Protein AF-A0A411LK93-F1 (afdb_monomer_lite)

Sequence (166 aa):
MKRAHAIAAALGFLAAACGSPTHGDAEAVKSGRPSSPCRAQVPANLSLAPAQWLGDCSNGVADGLGVMRAGKAEPYEFFAGRMAGGKLVDGVLLRRDGLMMVAIRFDKNRRVVVSDGLKASEDEDVFRTATASALATSRRFAAQNNLGSAAYYSRLADRIRTAPPE

Organism: Sphingomonas paucimobilis (NCBI:txid13689)

Secondary structure (DSSP, 8-state):
-------------------------------PPPPPPPB-PPPTT---S-EEEEEEEETTEEEEEEEEEESSSSSPEEEEEEEETTEEEEEEEE-TTS-EEEESEE-TT--EE---SS-THHHHHHHHHHHHHHHHHHHHHHHTT-HHHHHHHHHHHHHHHTSPP-

Foldseek 3Di:
DDDDDDDDDDDDDDDDDDDDDDDDPPPPPPPPDPDDFAAADDAPPADADDWGWLADGDPSHAAAWAKIWGYPDPPIKIWGAGDHRRYGQFAWTAYNVRDIDGALGADPNNYGDHDPCPDVCSSVVRLVRSLVRLQRSLVVCVVVVNNVSSVVSNVVSVVSNPDDDD

Structure (mmCIF, N/CA/C/O backbone):
data_AF-A0A411LK93-F1
#
_entry.id   AF-A0A411LK93-F1
#
loop_
_atom_site.group_PDB
_atom_site.id
_atom_site.type_symbol
_atom_site.label_atom_id
_atom_site.label_alt_id
_atom_site.label_comp_id
_atom_site.label_asym_id
_atom_site.label_entity_id
_atom_site.label_seq_id
_atom_site.pdbx_PDB_ins_code
_atom_site.Cartn_x
_atom_site.Cartn_y
_atom_site.Cartn_z
_atom_site.occupancy
_atom_site.B_iso_or_equiv
_atom_site.auth_seq_id
_atom_site.auth_comp_id
_atom_site.auth_asym_id
_atom_site.auth_atom_id
_atom_site.pdbx_PDB_model_num
ATOM 1 N N . MET A 1 1 ? -76.203 40.860 34.173 1.00 38.66 1 MET A N 1
ATOM 2 C CA . MET A 1 1 ? -77.503 40.518 34.796 1.00 38.66 1 MET A CA 1
ATOM 3 C C . MET A 1 1 ? -77.750 39.017 34.624 1.00 38.66 1 MET A C 1
ATOM 5 O O . MET A 1 1 ? -77.549 38.560 33.514 1.00 38.66 1 MET A O 1
ATOM 9 N N . LYS A 1 2 ? -78.146 38.323 35.714 1.00 39.78 2 LYS A N 1
ATOM 10 C CA . LYS A 1 2 ? -78.902 37.038 35.842 1.00 39.78 2 LYS A CA 1
ATOM 11 C C . LYS A 1 2 ? -78.364 35.797 35.070 1.00 39.78 2 LYS A C 1
ATOM 13 O O . LYS A 1 2 ? -78.350 35.813 33.853 1.00 39.78 2 LYS A O 1
ATOM 18 N N . ARG A 1 3 ? -77.769 34.762 35.705 1.00 42.38 3 ARG A N 1
ATOM 19 C CA . ARG A 1 3 ? -78.350 33.622 36.494 1.00 42.38 3 ARG A CA 1
ATOM 20 C C . ARG A 1 3 ? -79.436 32.841 35.706 1.00 42.38 3 ARG A C 1
ATOM 22 O O . ARG A 1 3 ? -80.326 33.503 35.201 1.00 42.38 3 ARG A O 1
ATOM 29 N N . ALA A 1 4 ? -79.516 31.502 35.631 1.00 45.41 4 ALA A N 1
ATOM 30 C CA . ALA A 1 4 ? -78.814 30.392 36.297 1.00 45.41 4 ALA A CA 1
ATOM 31 C C . ALA A 1 4 ? -79.331 28.996 35.804 1.00 45.41 4 ALA A C 1
ATOM 33 O O . ALA A 1 4 ? -80.309 28.951 35.066 1.00 45.41 4 ALA A O 1
ATOM 34 N N . HIS A 1 5 ? -78.723 27.918 36.353 1.00 39.09 5 HIS A N 1
ATOM 35 C CA . HIS A 1 5 ? -79.237 26.536 36.601 1.00 39.09 5 HIS A CA 1
ATOM 36 C C . HIS A 1 5 ? -79.162 25.484 35.461 1.00 39.09 5 HIS A C 1
ATOM 38 O O . HIS A 1 5 ? -79.419 25.818 34.318 1.00 39.09 5 HIS A O 1
ATOM 44 N N . ALA A 1 6 ? -78.854 24.187 35.664 1.00 42.16 6 ALA A N 1
ATOM 45 C CA . ALA A 1 6 ? -78.526 23.342 36.830 1.00 42.16 6 ALA A CA 1
ATOM 46 C C . ALA A 1 6 ? -77.882 21.997 36.362 1.00 42.16 6 ALA A C 1
ATOM 48 O O . ALA A 1 6 ? -78.232 21.494 35.303 1.00 42.16 6 ALA A O 1
ATOM 49 N N . ILE A 1 7 ? -76.859 21.494 37.072 1.00 46.66 7 ILE A N 1
ATOM 50 C CA . ILE A 1 7 ? -76.755 20.229 37.854 1.00 46.66 7 ILE A CA 1
ATOM 51 C C . ILE A 1 7 ? -77.163 18.917 37.146 1.00 46.66 7 ILE A C 1
ATOM 53 O O . ILE A 1 7 ? -78.346 18.687 36.937 1.00 46.66 7 ILE A O 1
ATOM 57 N N . ALA A 1 8 ? -76.209 17.984 36.994 1.00 42.72 8 ALA A N 1
ATOM 58 C CA . ALA A 1 8 ? -76.368 16.571 37.384 1.00 42.72 8 ALA A CA 1
ATOM 59 C C . ALA A 1 8 ? -75.008 15.846 37.414 1.00 42.72 8 ALA A C 1
ATOM 61 O O . ALA A 1 8 ? -74.174 16.008 36.530 1.00 42.72 8 ALA A O 1
ATOM 62 N N . ALA A 1 9 ? -74.803 15.081 38.483 1.00 45.56 9 ALA A N 1
ATOM 63 C CA . ALA A 1 9 ? -73.586 14.376 38.855 1.00 45.56 9 ALA A CA 1
ATOM 64 C C . ALA A 1 9 ? -73.469 12.990 38.199 1.00 45.56 9 ALA A C 1
ATOM 66 O O . ALA A 1 9 ? -74.482 12.346 37.940 1.00 45.56 9 ALA A O 1
ATOM 67 N N . ALA A 1 10 ? -72.243 12.476 38.076 1.00 49.72 10 ALA A N 1
ATOM 68 C CA . ALA A 1 10 ? -71.980 11.041 38.154 1.00 49.72 10 ALA A CA 1
ATOM 69 C C . ALA A 1 10 ? -70.559 10.791 38.680 1.00 49.72 10 ALA A C 1
ATOM 71 O O . ALA A 1 10 ? -69.578 11.322 38.165 1.00 49.72 10 ALA A O 1
ATOM 72 N N . LEU A 1 11 ? -70.502 10.010 39.757 1.00 49.12 11 LEU A N 1
ATOM 73 C CA . LEU A 1 11 ? -69.314 9.526 40.449 1.00 49.12 11 LEU A CA 1
ATOM 74 C C . LEU A 1 11 ? -68.557 8.481 39.619 1.00 49.12 11 LEU A C 1
ATOM 76 O O . LEU A 1 11 ? -69.170 7.678 38.920 1.00 49.12 11 LEU A O 1
ATOM 80 N N . GLY A 1 12 ? -67.239 8.416 39.811 1.00 41.34 12 GLY A N 1
ATOM 81 C CA . GLY A 1 12 ? -66.405 7.309 39.345 1.00 41.34 12 GLY A CA 1
ATOM 82 C C . GLY A 1 12 ? -64.990 7.382 39.915 1.00 41.34 12 GLY A C 1
ATOM 83 O O . GLY A 1 12 ? -64.094 7.933 39.291 1.00 41.34 12 GLY A O 1
ATOM 84 N N . PHE A 1 13 ? -64.813 6.856 41.127 1.00 43.22 13 PHE A N 1
ATOM 85 C CA . PHE A 1 13 ? -63.520 6.542 41.747 1.00 43.22 13 PHE A CA 1
ATOM 86 C C . PHE A 1 13 ? -62.755 5.507 40.902 1.00 43.22 13 PHE A C 1
ATOM 88 O O . PHE A 1 13 ? -63.390 4.545 40.482 1.00 43.22 13 PHE A O 1
ATOM 95 N N . LEU A 1 14 ? -61.422 5.626 40.767 1.00 46.94 14 LEU A N 1
ATOM 96 C CA . LEU A 1 14 ? -60.468 4.524 41.020 1.00 46.94 14 LEU A CA 1
ATOM 97 C C . LEU A 1 14 ? -58.983 4.904 40.815 1.00 46.94 14 LEU A C 1
ATOM 99 O O . LEU A 1 14 ? -58.587 5.424 39.780 1.00 46.94 14 LEU A O 1
ATOM 103 N N . ALA A 1 15 ? -58.201 4.491 41.818 1.00 47.03 15 ALA A N 1
ATOM 104 C CA . ALA A 1 15 ? -56.817 4.006 41.791 1.00 47.03 15 ALA A CA 1
ATOM 105 C C . ALA A 1 15 ? -55.641 4.981 41.564 1.00 47.03 15 ALA A C 1
ATOM 107 O O . ALA A 1 15 ? -55.291 5.372 40.456 1.00 47.03 15 ALA A O 1
ATOM 108 N N . ALA A 1 16 ? -54.929 5.221 42.668 1.00 52.03 16 ALA A N 1
ATOM 109 C CA . ALA A 1 16 ? -53.521 5.585 42.693 1.00 52.03 16 ALA A CA 1
ATOM 110 C C . ALA A 1 16 ? -52.630 4.415 42.229 1.00 52.03 16 ALA A C 1
ATOM 112 O O . ALA A 1 16 ? -52.828 3.283 42.667 1.00 52.03 16 ALA A O 1
ATOM 113 N N . ALA A 1 17 ? -51.595 4.717 41.442 1.00 48.69 17 ALA A N 1
ATOM 114 C CA . ALA A 1 17 ? -50.367 3.928 41.375 1.00 48.69 17 ALA A CA 1
ATOM 115 C C . ALA A 1 17 ? -49.192 4.824 40.944 1.00 48.69 17 ALA A C 1
ATOM 117 O O . ALA A 1 17 ? -49.115 5.271 39.802 1.00 48.69 17 ALA A O 1
ATOM 118 N N . CYS A 1 18 ? -48.271 5.080 41.876 1.00 47.75 18 CYS A N 1
ATOM 119 C CA . CYS A 1 18 ? -46.906 5.489 41.560 1.00 47.75 18 CYS A CA 1
ATOM 120 C C . CYS A 1 18 ? -46.228 4.352 40.783 1.00 47.75 18 CYS A C 1
ATOM 122 O O . CYS A 1 18 ? -46.149 3.233 41.285 1.00 47.75 18 CYS A O 1
ATOM 124 N N . GLY A 1 19 ? -45.719 4.642 39.588 1.00 44.66 19 GLY A N 1
ATOM 125 C CA . GLY A 1 19 ? -44.897 3.728 38.798 1.00 44.66 19 GLY A CA 1
ATOM 126 C C . GLY A 1 19 ? -43.705 4.484 38.226 1.00 44.66 19 GLY A C 1
ATOM 127 O O . GLY A 1 19 ? -43.876 5.397 37.426 1.00 44.66 19 GLY A O 1
ATOM 128 N N . SER A 1 20 ? -42.517 4.140 38.713 1.00 56.56 20 SER A N 1
ATOM 129 C CA . SER A 1 20 ? -41.214 4.741 38.421 1.00 56.56 20 SER A CA 1
ATOM 130 C C . SER A 1 20 ? -40.841 4.750 36.928 1.00 56.56 20 SER A C 1
ATOM 132 O O . SER A 1 20 ? -41.305 3.888 36.181 1.00 56.56 20 SER A O 1
ATOM 134 N N . PRO A 1 21 ? -39.939 5.656 36.494 1.00 46.88 21 PRO A N 1
ATOM 135 C CA . PRO A 1 21 ? -39.389 5.635 35.142 1.00 46.88 21 PRO A CA 1
ATOM 136 C C . PRO A 1 21 ? -38.625 4.326 34.916 1.00 46.88 21 PRO A C 1
ATOM 138 O O . PRO A 1 21 ? -37.663 4.016 35.623 1.00 46.88 21 PRO A O 1
ATOM 141 N N . THR A 1 22 ? -39.059 3.535 33.937 1.00 49.75 22 THR A N 1
ATOM 142 C CA . THR A 1 22 ? -38.295 2.379 33.475 1.00 49.75 22 THR A CA 1
ATOM 143 C C . THR A 1 22 ? -37.083 2.876 32.706 1.00 49.75 22 THR A C 1
ATOM 145 O O . THR A 1 22 ? -37.188 3.502 31.653 1.00 49.75 22 THR A O 1
ATOM 148 N N . HIS A 1 23 ? -35.943 2.625 33.339 1.00 49.25 23 HIS A N 1
ATOM 149 C CA . HIS A 1 23 ? -34.583 2.739 32.857 1.00 49.25 23 HIS A CA 1
ATOM 150 C C . HIS A 1 23 ? -34.444 2.314 31.398 1.00 49.25 23 HIS A C 1
ATOM 152 O O . HIS A 1 23 ? -35.007 1.305 30.982 1.00 49.25 23 HIS A O 1
ATOM 158 N N . GLY A 1 24 ? -33.663 3.102 30.659 1.00 42.22 24 GLY A N 1
ATOM 159 C CA . GLY A 1 24 ? -33.322 2.824 29.278 1.00 42.22 24 GLY A CA 1
ATOM 160 C C . GLY A 1 24 ? -32.725 1.434 29.111 1.00 42.22 24 GLY A C 1
ATOM 161 O O . GLY A 1 24 ? -31.870 1.005 29.890 1.00 42.22 24 GLY A O 1
ATOM 162 N N . ASP A 1 25 ? -33.157 0.774 28.045 1.00 40.84 25 ASP A N 1
ATOM 163 C CA . ASP A 1 25 ? -32.463 -0.352 27.451 1.00 40.84 25 ASP A CA 1
ATOM 164 C C . ASP A 1 25 ? -31.096 0.136 26.959 1.00 40.84 25 ASP A C 1
ATOM 166 O O . ASP A 1 25 ? -30.902 0.550 25.816 1.00 40.84 25 ASP A O 1
ATOM 170 N N . ALA A 1 26 ? -30.119 0.119 27.862 1.00 51.75 26 ALA A N 1
ATOM 171 C CA . ALA A 1 26 ? -28.730 0.003 27.476 1.00 51.75 26 ALA A CA 1
ATOM 172 C C . ALA A 1 26 ? -28.575 -1.390 26.856 1.00 51.75 26 ALA A C 1
ATOM 174 O O . ALA A 1 26 ? -28.250 -2.359 27.544 1.00 51.75 26 ALA A O 1
ATOM 175 N N . GLU A 1 27 ? -28.859 -1.496 25.555 1.00 46.59 27 GLU A N 1
ATOM 176 C CA . GLU A 1 27 ? -28.438 -2.632 24.748 1.00 46.59 27 GLU A CA 1
ATOM 177 C C . GLU A 1 27 ? -26.939 -2.807 24.970 1.00 46.59 27 GLU A C 1
ATOM 179 O O . GLU A 1 27 ? -26.108 -1.993 24.559 1.00 46.59 27 GLU A O 1
ATOM 184 N N . ALA A 1 28 ? -26.604 -3.865 25.706 1.00 52.84 28 ALA A N 1
ATOM 185 C CA . ALA A 1 28 ? -25.244 -4.282 25.940 1.00 52.84 28 ALA A CA 1
ATOM 186 C C . ALA A 1 28 ? -24.597 -4.539 24.577 1.00 52.84 28 ALA A C 1
ATOM 188 O O . ALA A 1 28 ? -24.801 -5.588 23.960 1.00 52.84 28 ALA A O 1
ATOM 189 N N . VAL A 1 29 ? -23.819 -3.563 24.104 1.00 54.75 29 VAL A N 1
ATOM 190 C CA . VAL A 1 29 ? -22.911 -3.721 22.973 1.00 54.75 29 VAL A CA 1
ATOM 191 C C . VAL A 1 29 ? -22.020 -4.903 23.328 1.00 54.75 29 VAL A C 1
ATOM 193 O O . VAL A 1 29 ? -21.138 -4.797 24.179 1.00 54.75 29 VAL A O 1
ATOM 196 N N . LYS A 1 30 ? -22.305 -6.068 22.736 1.00 50.03 30 LYS A N 1
ATOM 197 C CA . LYS A 1 30 ? -21.481 -7.264 22.888 1.00 50.03 30 LYS A CA 1
ATOM 198 C C . LYS A 1 30 ? -20.062 -6.871 22.506 1.00 50.03 30 LYS A C 1
ATOM 200 O O . LYS A 1 30 ? -19.780 -6.647 21.331 1.00 50.03 30 LYS A O 1
ATOM 205 N N . SER A 1 31 ? -19.183 -6.808 23.501 1.00 53.50 31 SER A N 1
ATOM 206 C CA . SER A 1 31 ? -17.741 -6.692 23.327 1.00 53.50 31 SER A CA 1
ATOM 207 C C . SER A 1 31 ? -17.251 -7.940 22.593 1.00 53.50 31 SER A C 1
ATOM 209 O O . SER A 1 31 ? -16.846 -8.932 23.200 1.00 53.50 31 SER A O 1
ATOM 211 N N . GLY A 1 32 ? -17.382 -7.934 21.266 1.00 46.12 32 GLY A N 1
ATOM 212 C CA . GLY A 1 32 ? -16.835 -8.961 20.398 1.00 46.12 32 GLY A CA 1
ATOM 213 C C . GLY A 1 32 ? -15.332 -9.020 20.624 1.00 46.12 32 GLY A C 1
ATOM 214 O O . GLY A 1 32 ? -14.670 -7.982 20.671 1.00 46.12 32 GLY A O 1
ATOM 215 N N . ARG A 1 33 ? -14.789 -10.231 20.800 1.00 46.16 33 ARG A N 1
ATOM 216 C CA . ARG A 1 33 ? -13.334 -10.416 20.846 1.00 46.16 33 ARG A CA 1
ATOM 217 C C . ARG A 1 33 ? -12.725 -9.706 19.634 1.00 46.16 33 ARG A C 1
ATOM 219 O O . ARG A 1 33 ? -13.292 -9.842 18.545 1.00 46.16 33 ARG A O 1
ATOM 226 N N . PRO A 1 34 ? -11.597 -8.993 19.794 1.00 53.81 34 PRO A N 1
ATOM 227 C CA . PRO A 1 34 ? -10.902 -8.428 18.651 1.00 53.81 34 PRO A CA 1
ATOM 228 C C . PRO A 1 34 ? -10.659 -9.559 17.652 1.00 53.81 34 PRO A C 1
ATOM 230 O O . PRO A 1 34 ? -10.109 -10.606 18.007 1.00 53.81 34 PRO A O 1
ATOM 233 N N . SER A 1 35 ? -11.162 -9.387 16.430 1.00 60.72 35 SER A N 1
ATOM 234 C CA . SER A 1 35 ? -10.930 -10.342 15.356 1.00 60.72 35 SER A CA 1
ATOM 235 C C . SER A 1 35 ? -9.422 -10.522 15.199 1.00 60.72 35 SER A C 1
ATOM 237 O O . SER A 1 35 ? -8.653 -9.559 15.263 1.00 60.72 35 SER A O 1
ATOM 239 N N . SER A 1 36 ? -8.975 -11.771 15.056 1.00 67.00 36 SER A N 1
ATOM 240 C CA . SER A 1 36 ? -7.560 -12.054 14.823 1.00 67.00 36 SER A CA 1
ATOM 241 C C . SER A 1 36 ? -7.070 -11.236 13.622 1.00 67.00 36 SER A C 1
ATOM 243 O O . SER A 1 36 ? -7.785 -11.196 12.614 1.00 67.00 36 SER A O 1
ATOM 245 N N . PRO A 1 37 ? -5.880 -10.612 13.689 1.00 80.38 37 PRO A N 1
ATOM 246 C CA . PRO A 1 37 ? -5.370 -9.809 12.588 1.00 80.38 37 PRO A CA 1
ATOM 247 C C . PRO A 1 37 ? -5.275 -10.650 11.313 1.00 80.38 37 PRO A C 1
ATOM 249 O O . PRO A 1 37 ? -4.915 -11.829 11.350 1.00 80.38 37 PRO A O 1
ATOM 252 N N . CYS A 1 38 ? -5.620 -10.033 10.184 1.00 92.19 38 CYS A N 1
ATOM 253 C CA . CYS A 1 38 ? -5.618 -10.699 8.890 1.00 92.19 38 CYS A CA 1
ATOM 254 C C . CYS A 1 38 ? -4.216 -11.222 8.550 1.00 92.19 38 CYS A C 1
ATOM 256 O O . CYS A 1 38 ? -3.245 -10.462 8.596 1.00 92.19 38 CYS A O 1
ATOM 258 N N . ARG A 1 39 ? -4.094 -12.509 8.201 1.00 95.75 39 ARG A N 1
ATOM 259 C CA . ARG A 1 39 ? -2.803 -13.105 7.834 1.00 95.75 39 ARG A CA 1
ATOM 260 C C . ARG A 1 39 ? -2.402 -12.668 6.428 1.00 95.75 39 ARG A C 1
ATOM 262 O O . ARG A 1 39 ? -3.129 -12.925 5.471 1.00 95.75 39 ARG A O 1
ATOM 269 N N . ALA A 1 40 ? -1.227 -12.057 6.314 1.00 97.06 40 ALA A N 1
ATOM 270 C CA . ALA A 1 40 ? -0.673 -11.545 5.067 1.00 97.06 40 ALA A CA 1
ATOM 271 C C . ALA A 1 40 ? 0.856 -11.668 5.059 1.00 97.06 40 ALA A C 1
ATOM 273 O O . ALA A 1 40 ? 1.506 -11.455 6.084 1.00 97.06 40 ALA A O 1
ATOM 274 N N . GLN A 1 41 ? 1.440 -11.974 3.901 1.00 97.56 41 GLN A N 1
ATOM 275 C CA . GLN A 1 41 ? 2.879 -11.846 3.689 1.00 97.56 41 GLN A CA 1
ATOM 276 C C . GLN A 1 41 ? 3.280 -10.373 3.663 1.00 97.56 41 GLN A C 1
ATOM 278 O O . GLN A 1 41 ? 2.677 -9.570 2.957 1.00 97.56 41 GLN A O 1
ATOM 283 N N . VAL A 1 42 ? 4.337 -10.040 4.400 1.00 97.56 42 VAL A N 1
ATOM 284 C CA . VAL A 1 42 ? 4.928 -8.699 4.405 1.00 97.56 42 VAL A CA 1
ATOM 285 C C . VAL A 1 42 ? 6.038 -8.647 3.349 1.00 97.56 42 VAL A C 1
ATOM 287 O O . VAL A 1 42 ? 6.911 -9.529 3.368 1.00 97.56 42 VAL A O 1
ATOM 290 N N . PRO A 1 43 ? 6.038 -7.658 2.433 1.00 97.56 43 PRO A N 1
ATOM 291 C CA . PRO A 1 43 ? 7.143 -7.466 1.502 1.00 97.56 43 PRO A CA 1
ATOM 292 C C . PRO A 1 43 ? 8.463 -7.285 2.250 1.00 97.56 43 PRO A C 1
ATOM 294 O O . PRO A 1 43 ? 8.524 -6.555 3.237 1.00 97.56 43 PRO A O 1
ATOM 297 N N . ALA A 1 44 ? 9.540 -7.903 1.765 1.00 96.75 44 ALA A N 1
ATOM 298 C CA . ALA A 1 44 ? 10.855 -7.820 2.409 1.00 96.75 44 ALA A CA 1
ATOM 299 C C . ALA A 1 44 ? 11.450 -6.399 2.396 1.00 96.75 44 ALA A C 1
ATOM 301 O O . ALA A 1 44 ? 12.374 -6.104 3.147 1.00 96.75 44 ALA A O 1
ATOM 302 N N . ASN A 1 45 ? 10.929 -5.535 1.524 1.00 94.88 45 ASN A N 1
ATOM 303 C CA . ASN A 1 45 ? 11.336 -4.144 1.370 1.00 94.88 45 ASN A CA 1
ATOM 304 C C . ASN A 1 45 ? 10.657 -3.196 2.381 1.00 94.88 45 ASN A C 1
ATOM 306 O O . ASN A 1 45 ? 11.060 -2.036 2.462 1.00 94.88 45 ASN A O 1
ATOM 310 N N . LEU A 1 46 ? 9.661 -3.670 3.145 1.00 95.50 46 LEU A N 1
ATOM 311 C CA . LEU A 1 46 ? 9.110 -2.927 4.281 1.00 95.50 46 LEU A CA 1
ATOM 312 C C . LEU A 1 46 ? 9.952 -3.198 5.532 1.00 95.50 46 LEU A C 1
ATOM 314 O O . LEU A 1 46 ? 10.217 -4.346 5.887 1.00 95.50 46 LEU A O 1
ATOM 318 N N . SER A 1 47 ? 10.369 -2.127 6.196 1.00 94.69 47 SER A N 1
ATOM 319 C CA . SER A 1 47 ? 11.269 -2.124 7.348 1.00 94.69 47 SER A CA 1
ATOM 320 C C . SER A 1 47 ? 10.561 -1.836 8.673 1.00 94.69 47 SER A C 1
ATOM 322 O O . SER A 1 47 ? 11.104 -2.138 9.738 1.00 94.69 47 SER A O 1
ATOM 324 N N . LEU A 1 48 ? 9.354 -1.263 8.633 1.00 96.31 48 LEU A N 1
ATOM 325 C CA . LEU A 1 48 ? 8.597 -0.921 9.836 1.00 96.31 48 LEU A CA 1
ATOM 326 C C . LEU A 1 48 ? 7.709 -2.072 10.332 1.00 96.31 48 LEU A C 1
ATOM 328 O O . LEU A 1 48 ? 7.185 -2.879 9.567 1.00 96.31 48 LEU A O 1
ATOM 332 N N . ALA A 1 49 ? 7.487 -2.098 11.647 1.00 94.12 49 ALA A N 1
ATOM 333 C CA . ALA A 1 49 ? 6.564 -3.009 12.311 1.00 94.12 49 ALA A CA 1
ATOM 334 C C . ALA A 1 49 ? 5.658 -2.250 13.306 1.00 94.12 49 ALA A C 1
ATOM 336 O O . ALA A 1 49 ? 6.077 -1.230 13.865 1.00 94.12 49 ALA A O 1
ATOM 337 N N . PRO A 1 50 ? 4.435 -2.741 13.581 1.00 95.62 50 PRO A N 1
ATOM 338 C CA . PRO A 1 50 ? 3.785 -3.888 12.941 1.00 95.62 50 PRO A CA 1
ATOM 339 C C . PRO A 1 50 ? 3.324 -3.560 11.513 1.00 95.62 50 PRO A C 1
ATOM 341 O O . PRO A 1 50 ? 3.098 -2.394 11.195 1.00 95.62 50 PRO A O 1
ATOM 344 N N . ALA A 1 51 ? 3.163 -4.590 10.680 1.00 96.31 51 ALA A N 1
ATOM 345 C CA . ALA A 1 51 ? 2.548 -4.485 9.361 1.00 96.31 51 ALA A CA 1
ATOM 346 C C . ALA A 1 51 ? 1.132 -5.071 9.402 1.00 96.31 51 ALA A C 1
ATOM 348 O O . ALA A 1 51 ? 0.934 -6.202 9.848 1.00 96.31 51 ALA A O 1
ATOM 349 N N . GLN A 1 52 ? 0.147 -4.297 8.955 1.00 96.38 52 GLN A N 1
ATOM 350 C CA . GLN A 1 52 ? -1.265 -4.665 9.000 1.00 96.38 52 GLN A CA 1
ATOM 351 C C . GLN A 1 52 ? -1.891 -4.540 7.616 1.00 96.38 52 GLN A C 1
ATOM 353 O O . GLN A 1 52 ? -1.817 -3.481 6.995 1.00 96.38 52 GLN A O 1
ATOM 358 N N . TRP A 1 53 ? -2.552 -5.604 7.162 1.00 97.88 53 TRP A N 1
ATOM 359 C CA . TRP A 1 53 ? -3.377 -5.575 5.959 1.00 97.88 53 TRP A CA 1
ATOM 360 C C . TRP A 1 53 ? -4.722 -4.884 6.220 1.00 97.88 53 TRP A C 1
ATOM 362 O O . TRP A 1 53 ? -5.431 -5.229 7.166 1.00 97.88 53 TRP A O 1
ATOM 372 N N . LEU A 1 54 ? -5.063 -3.922 5.365 1.00 97.06 54 LEU A N 1
ATOM 373 C CA . LEU A 1 54 ? -6.265 -3.085 5.408 1.00 97.06 54 LEU A CA 1
ATOM 374 C C . LEU A 1 54 ? -7.069 -3.237 4.106 1.00 97.06 54 LEU A C 1
ATOM 376 O O . LEU A 1 54 ? -7.468 -2.255 3.478 1.00 97.06 54 LEU A O 1
ATOM 380 N N . GLY A 1 55 ? -7.255 -4.476 3.664 1.00 95.88 55 GLY A N 1
ATOM 381 C CA . GLY A 1 55 ? -8.012 -4.824 2.463 1.00 95.88 55 GLY A CA 1
ATOM 382 C C . GLY A 1 55 ? -9.072 -5.881 2.728 1.00 95.88 55 GLY A C 1
ATOM 383 O O . GLY A 1 55 ? -9.558 -6.037 3.851 1.00 95.88 55 GLY A O 1
ATOM 384 N N . ASP A 1 56 ? -9.425 -6.613 1.677 1.00 92.12 56 ASP A N 1
ATOM 385 C CA . ASP A 1 56 ? -10.252 -7.810 1.791 1.00 92.12 56 ASP A CA 1
ATOM 386 C C . ASP A 1 56 ? -9.561 -8.872 2.655 1.00 92.12 56 ASP A C 1
ATOM 388 O O . ASP A 1 56 ? -8.358 -9.124 2.555 1.00 92.12 56 ASP A O 1
ATOM 392 N N . CYS A 1 57 ? -10.332 -9.462 3.565 1.00 93.31 57 CYS A N 1
ATOM 393 C CA . CYS A 1 57 ? -9.855 -10.499 4.464 1.00 93.31 57 CYS A CA 1
ATOM 394 C C . CYS A 1 57 ? -10.916 -11.587 4.590 1.00 93.31 57 CYS A C 1
ATOM 396 O O . CYS A 1 57 ? -11.919 -11.413 5.284 1.00 93.31 57 CYS A O 1
ATOM 398 N N . SER A 1 58 ? -10.674 -12.715 3.934 1.00 90.19 58 SER A N 1
ATOM 399 C CA . SER A 1 58 ? -11.593 -13.849 3.886 1.00 90.19 58 SER A CA 1
ATOM 400 C C . SER A 1 58 ? -11.004 -14.996 4.694 1.00 90.19 58 SER A C 1
ATOM 402 O O . SER A 1 58 ? -9.843 -15.360 4.519 1.00 90.19 58 SER A O 1
ATOM 404 N N . ASN A 1 59 ? -11.779 -15.558 5.626 1.00 90.38 59 ASN A N 1
ATOM 405 C CA . ASN A 1 59 ? -11.329 -16.653 6.500 1.00 90.38 59 ASN A CA 1
ATOM 406 C C . ASN A 1 59 ? -10.016 -16.343 7.260 1.00 90.38 59 ASN A C 1
ATOM 408 O O . ASN A 1 59 ? -9.174 -17.214 7.504 1.00 90.38 59 ASN A O 1
ATOM 412 N N . GLY A 1 60 ? -9.826 -15.070 7.626 1.00 93.94 60 GLY A N 1
ATOM 413 C CA . GLY A 1 60 ? -8.637 -14.588 8.333 1.00 93.94 60 GLY A CA 1
ATOM 414 C C . GLY A 1 60 ? -7.370 -14.512 7.475 1.00 93.94 60 GLY A C 1
ATOM 41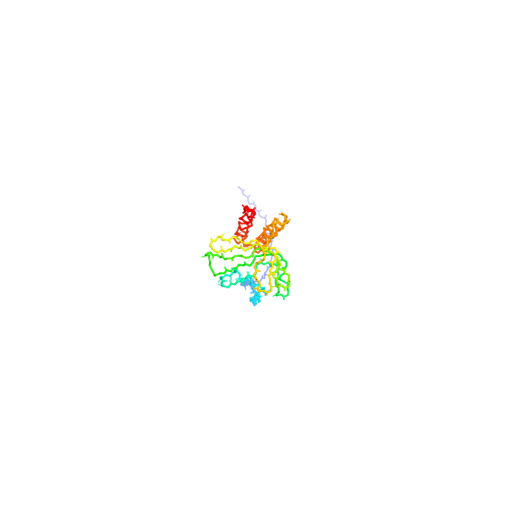5 O O . GLY A 1 60 ? -6.274 -14.428 8.030 1.00 93.94 60 GLY A O 1
ATOM 416 N N . VAL A 1 61 ? -7.498 -14.560 6.148 1.00 96.69 61 VAL A N 1
ATOM 417 C CA . VAL A 1 61 ? -6.393 -14.464 5.188 1.00 96.69 61 VAL A CA 1
ATOM 418 C C . VAL A 1 61 ? -6.643 -13.299 4.238 1.00 96.69 61 VAL A C 1
ATOM 420 O O . VAL A 1 61 ? -7.765 -13.097 3.777 1.00 96.69 61 VAL A O 1
ATOM 423 N N . ALA A 1 62 ? -5.595 -12.526 3.963 1.00 97.50 62 ALA A N 1
ATOM 424 C CA . ALA A 1 62 ? -5.669 -11.394 3.054 1.00 97.50 62 ALA A CA 1
ATOM 425 C C . ALA A 1 62 ? -5.881 -11.866 1.615 1.00 97.50 62 ALA A C 1
ATOM 427 O O . ALA A 1 62 ? -5.180 -12.754 1.134 1.00 97.50 62 ALA A O 1
ATOM 428 N N . ASP A 1 63 ? -6.832 -11.261 0.926 1.00 96.62 63 ASP A N 1
ATOM 429 C CA . ASP A 1 63 ? -7.177 -11.595 -0.452 1.00 96.62 63 ASP A CA 1
ATOM 430 C C . ASP A 1 63 ? -7.630 -10.318 -1.159 1.00 96.62 63 ASP A C 1
ATOM 432 O O . ASP A 1 63 ? -8.001 -9.363 -0.487 1.00 96.62 63 ASP A O 1
ATOM 436 N N . GLY A 1 64 ? -7.569 -10.246 -2.483 1.00 97.25 64 GLY A N 1
ATOM 437 C CA . GLY A 1 64 ? -8.046 -9.085 -3.234 1.00 97.25 64 GLY A CA 1
ATOM 438 C C . GLY A 1 64 ? -7.232 -7.800 -3.028 1.00 97.25 64 GLY A C 1
ATOM 439 O O . GLY A 1 64 ? -6.015 -7.822 -2.834 1.00 97.25 64 GLY A O 1
ATOM 440 N N . LEU A 1 65 ? -7.907 -6.655 -3.156 1.00 98.31 65 LEU A N 1
ATOM 441 C CA . LEU A 1 65 ? -7.288 -5.327 -3.160 1.00 98.31 65 LEU A CA 1
ATOM 442 C C . LEU A 1 65 ? -7.208 -4.723 -1.754 1.00 98.31 65 LEU A C 1
ATOM 444 O O . LEU A 1 65 ? -8.151 -4.809 -0.959 1.00 98.31 65 LEU A O 1
ATOM 448 N N . GLY A 1 66 ? -6.108 -4.028 -1.475 1.00 98.31 66 GLY A N 1
ATOM 449 C CA . GLY A 1 66 ? -5.964 -3.262 -0.245 1.00 98.31 66 GLY A CA 1
ATOM 450 C C . GLY A 1 66 ? -4.571 -2.704 0.001 1.00 98.31 66 GLY A C 1
ATOM 451 O O . GLY A 1 66 ? -3.668 -2.779 -0.835 1.00 98.31 66 GLY A O 1
ATOM 452 N N . VAL A 1 67 ? -4.419 -2.124 1.186 1.00 98.56 67 VAL A N 1
ATOM 453 C CA . VAL A 1 67 ? -3.176 -1.502 1.635 1.00 98.56 67 VAL A CA 1
ATOM 454 C C . VAL A 1 67 ? -2.635 -2.253 2.843 1.00 98.56 67 VAL A C 1
ATOM 456 O O . VAL A 1 67 ? -3.324 -2.408 3.846 1.00 98.56 67 VAL A O 1
ATOM 459 N N . MET A 1 68 ? -1.380 -2.680 2.785 1.00 98.38 68 MET A N 1
ATOM 460 C CA . MET A 1 68 ? -0.610 -3.004 3.975 1.00 98.38 68 MET A CA 1
ATOM 461 C C . MET A 1 68 ? 0.027 -1.724 4.512 1.00 98.38 68 MET A C 1
ATOM 463 O O . MET A 1 68 ? 0.802 -1.086 3.806 1.00 98.38 68 MET A O 1
ATOM 467 N N . ARG A 1 69 ? -0.275 -1.366 5.762 1.00 98.06 69 ARG A N 1
ATOM 468 C CA . ARG A 1 69 ? 0.370 -0.261 6.484 1.00 98.06 69 ARG A CA 1
ATOM 469 C C . ARG A 1 69 ? 1.368 -0.821 7.486 1.00 98.06 69 ARG A C 1
ATOM 471 O O . ARG A 1 69 ? 0.988 -1.635 8.327 1.00 98.06 69 ARG A O 1
ATOM 478 N N . ALA A 1 70 ? 2.602 -0.344 7.433 1.00 98.06 70 ALA A N 1
ATOM 479 C CA . ALA A 1 70 ? 3.666 -0.705 8.355 1.00 98.06 70 ALA A CA 1
ATOM 480 C C . ALA A 1 70 ? 4.084 0.494 9.220 1.00 98.06 70 ALA A C 1
ATOM 482 O O . ALA A 1 70 ? 4.332 1.587 8.711 1.00 98.06 70 ALA A O 1
ATOM 483 N N . GLY A 1 71 ? 4.160 0.277 10.536 1.00 96.94 71 GLY A N 1
ATOM 484 C CA . GLY A 1 71 ? 4.546 1.281 11.533 1.00 96.94 71 GLY A CA 1
ATOM 485 C C . GLY A 1 71 ? 3.462 1.560 12.578 1.00 96.94 71 GLY A C 1
ATOM 486 O O . GLY A 1 71 ? 2.275 1.315 12.361 1.00 96.94 71 GLY A O 1
ATOM 487 N N . LYS A 1 72 ? 3.885 2.066 13.744 1.00 94.50 72 LYS A N 1
ATOM 488 C CA . LYS A 1 72 ? 2.991 2.426 14.865 1.00 94.50 72 LYS A CA 1
ATOM 489 C C . LYS A 1 72 ? 2.456 3.858 14.780 1.00 94.50 72 LYS A C 1
ATOM 491 O O . LYS A 1 72 ? 1.403 4.140 15.338 1.00 94.50 72 LYS A O 1
ATOM 496 N N . ALA A 1 73 ? 3.195 4.737 14.113 1.00 93.94 73 ALA A N 1
ATOM 497 C CA . ALA A 1 73 ? 2.880 6.143 13.915 1.00 93.94 73 ALA A CA 1
ATOM 498 C C . ALA A 1 73 ? 3.530 6.621 12.611 1.00 93.94 73 ALA A C 1
ATOM 500 O O . ALA A 1 73 ? 4.368 5.917 12.042 1.00 93.94 73 ALA A O 1
ATOM 501 N N . GLU A 1 74 ? 3.146 7.808 12.153 1.00 91.81 74 GLU A N 1
ATOM 502 C CA . GLU A 1 74 ? 3.754 8.409 10.971 1.00 91.81 74 GLU A CA 1
ATOM 503 C C . GLU A 1 74 ? 5.242 8.749 11.177 1.00 91.81 74 GLU A C 1
ATOM 505 O O . GLU A 1 74 ? 5.642 9.081 12.296 1.00 91.81 74 GLU A O 1
ATOM 510 N N . PRO A 1 75 ? 6.060 8.703 10.108 1.00 93.56 75 PRO A N 1
ATOM 511 C CA . PRO A 1 75 ? 5.705 8.281 8.750 1.00 93.56 75 PRO A CA 1
ATOM 512 C C . PRO A 1 75 ? 5.559 6.754 8.635 1.00 93.56 75 PRO A C 1
ATOM 514 O O . PRO A 1 75 ? 6.433 5.998 9.058 1.00 93.56 75 PRO A O 1
ATOM 517 N N . TYR A 1 76 ? 4.453 6.308 8.035 1.00 96.94 76 TYR A N 1
ATOM 518 C CA . TYR A 1 76 ? 4.233 4.895 7.727 1.00 96.94 76 TYR A CA 1
ATOM 519 C C . TYR A 1 76 ? 4.976 4.481 6.455 1.00 96.94 76 TYR A C 1
ATOM 521 O O . TYR A 1 76 ? 5.264 5.306 5.588 1.00 96.94 76 TYR A O 1
ATOM 529 N N . GLU A 1 77 ? 5.198 3.178 6.315 1.00 97.94 77 GLU A N 1
ATOM 530 C CA . GLU A 1 77 ? 5.469 2.561 5.019 1.00 97.94 77 GLU A CA 1
ATOM 531 C C . GLU A 1 77 ? 4.222 1.827 4.528 1.00 97.94 77 GLU A C 1
ATOM 533 O O . GLU A 1 77 ? 3.408 1.345 5.326 1.00 97.94 77 GLU A O 1
ATOM 538 N N . PHE A 1 78 ? 4.074 1.724 3.211 1.00 98.31 78 PHE A N 1
ATOM 539 C CA . PHE A 1 78 ? 2.909 1.110 2.596 1.00 98.31 78 PHE A CA 1
ATOM 540 C C . PHE A 1 78 ? 3.289 0.099 1.528 1.00 98.31 78 PHE A C 1
ATOM 542 O O . PHE A 1 78 ? 4.249 0.285 0.788 1.00 98.31 78 PHE A O 1
ATOM 549 N N . PHE A 1 79 ? 2.459 -0.927 1.399 1.00 98.50 79 PHE A N 1
ATOM 550 C CA . PHE A 1 79 ? 2.268 -1.652 0.151 1.00 98.50 79 PHE A CA 1
ATOM 551 C C . PHE A 1 79 ? 0.805 -1.486 -0.257 1.00 98.50 79 PHE A C 1
ATOM 553 O O . PHE A 1 79 ? -0.085 -1.875 0.495 1.00 98.50 79 PHE A O 1
ATOM 560 N N . ALA A 1 80 ? 0.548 -0.886 -1.414 1.00 98.56 80 ALA A N 1
ATOM 561 C CA . ALA A 1 80 ? -0.782 -0.747 -1.994 1.00 98.56 80 ALA A CA 1
ATOM 562 C C . ALA A 1 80 ? -0.859 -1.650 -3.224 1.00 98.56 80 ALA A C 1
ATOM 564 O O . ALA A 1 80 ? -0.162 -1.418 -4.208 1.00 98.56 80 ALA A O 1
ATOM 565 N N . GLY A 1 81 ? -1.675 -2.698 -3.167 1.00 98.44 81 GLY A N 1
ATOM 566 C CA . GLY A 1 81 ? -1.634 -3.720 -4.205 1.00 98.44 81 GLY A CA 1
ATOM 567 C C . GLY A 1 81 ? -2.634 -4.837 -3.999 1.00 98.44 81 GLY A C 1
ATOM 568 O O . GLY A 1 81 ? -3.624 -4.676 -3.277 1.00 98.44 81 GL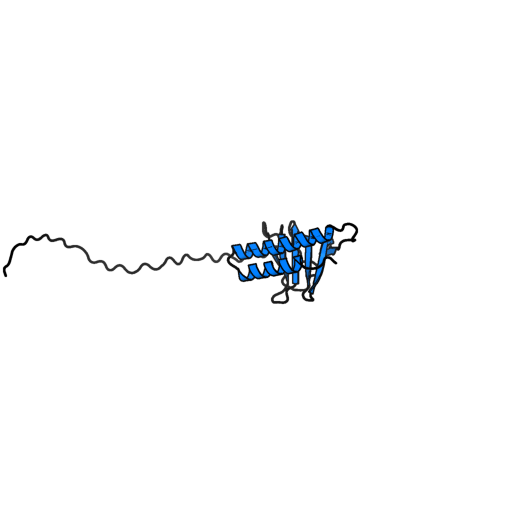Y A O 1
ATOM 569 N N . ARG A 1 82 ? -2.378 -5.962 -4.658 1.00 98.50 82 ARG A N 1
ATOM 570 C CA . ARG A 1 82 ? -3.235 -7.144 -4.622 1.00 98.50 82 ARG A CA 1
ATOM 571 C C . ARG A 1 82 ? -2.587 -8.273 -3.831 1.00 98.50 82 ARG A C 1
ATOM 573 O O . ARG A 1 82 ? -1.384 -8.524 -3.930 1.00 98.50 82 ARG A O 1
ATOM 580 N N . MET A 1 83 ? -3.415 -8.986 -3.079 1.00 98.38 83 MET A N 1
ATOM 581 C CA . MET A 1 83 ? -3.067 -10.257 -2.459 1.00 98.38 83 MET A CA 1
ATOM 582 C C . MET A 1 83 ? -3.937 -11.388 -2.992 1.00 98.38 83 MET A C 1
ATOM 584 O O . MET A 1 83 ? -5.068 -11.171 -3.417 1.00 98.38 83 MET A O 1
ATOM 588 N N . ALA A 1 84 ? -3.390 -12.599 -2.955 1.00 97.69 84 ALA A N 1
ATOM 589 C CA . ALA A 1 84 ? -4.114 -13.825 -3.259 1.00 97.69 84 ALA A CA 1
ATOM 590 C C . ALA A 1 84 ? -3.765 -14.878 -2.207 1.00 97.69 84 ALA A C 1
ATOM 592 O O . ALA A 1 84 ? -2.602 -15.282 -2.091 1.00 97.69 84 ALA A O 1
ATOM 593 N N . GLY A 1 85 ? -4.743 -15.295 -1.400 1.00 96.88 85 GLY A N 1
ATOM 594 C CA . GLY A 1 85 ? -4.523 -16.295 -0.345 1.00 96.88 85 GLY A CA 1
ATOM 595 C C . GLY A 1 85 ? -3.370 -15.940 0.611 1.00 96.88 85 GLY A C 1
ATOM 596 O O . GLY A 1 85 ? -2.570 -16.796 0.990 1.00 96.88 85 GLY A O 1
ATOM 597 N N . GLY A 1 86 ? -3.245 -14.661 0.959 1.00 97.19 86 GLY A N 1
ATOM 598 C CA . GLY A 1 86 ? -2.242 -14.117 1.872 1.00 97.19 86 GLY A CA 1
ATOM 599 C C . GLY A 1 86 ? -0.874 -13.883 1.237 1.00 97.19 86 GLY A C 1
ATOM 600 O O . GLY A 1 86 ? 0.044 -13.457 1.937 1.00 97.19 86 GLY A O 1
ATOM 601 N N . LYS A 1 87 ? -0.711 -14.163 -0.059 1.00 98.12 87 LYS A N 1
ATOM 602 C CA . LYS A 1 87 ? 0.533 -13.943 -0.807 1.00 98.12 87 LYS A CA 1
ATOM 603 C C . LYS A 1 87 ? 0.475 -12.630 -1.576 1.00 98.12 87 LYS A C 1
ATOM 605 O O . LYS A 1 87 ? -0.589 -12.228 -2.037 1.00 98.12 87 LYS A O 1
ATOM 610 N N . LEU A 1 88 ? 1.631 -11.994 -1.726 1.00 98.38 88 LEU A N 1
ATOM 611 C CA . LEU A 1 88 ? 1.789 -10.786 -2.532 1.00 98.38 88 LEU A CA 1
ATOM 612 C C . LEU A 1 88 ? 1.650 -11.132 -4.020 1.00 98.38 88 LEU A C 1
ATOM 614 O O . LEU A 1 88 ? 2.256 -12.107 -4.467 1.00 98.38 88 LEU A O 1
ATOM 618 N N . VAL A 1 89 ? 0.867 -10.346 -4.765 1.00 98.31 89 VAL A N 1
ATOM 619 C CA . VAL A 1 89 ? 0.708 -10.516 -6.217 1.00 98.31 89 VAL A CA 1
ATOM 620 C C . VAL A 1 89 ? 1.456 -9.411 -6.946 1.00 98.31 89 VAL A C 1
ATOM 622 O O . VAL A 1 89 ? 2.534 -9.676 -7.455 1.00 98.31 89 VAL A O 1
ATOM 625 N N . ASP A 1 90 ? 0.941 -8.186 -6.923 1.00 98.44 90 ASP A N 1
ATOM 626 C CA . ASP A 1 90 ? 1.559 -6.991 -7.500 1.00 98.44 90 ASP A CA 1
ATOM 627 C C . ASP A 1 90 ? 1.131 -5.747 -6.706 1.00 98.44 90 ASP A C 1
ATOM 629 O O . ASP A 1 90 ? 0.237 -5.813 -5.850 1.00 98.44 90 ASP A O 1
ATOM 633 N N . GLY A 1 91 ? 1.799 -4.623 -6.942 1.00 98.06 91 GLY A N 1
ATOM 634 C CA . GLY A 1 91 ? 1.442 -3.343 -6.339 1.00 98.06 91 GLY A CA 1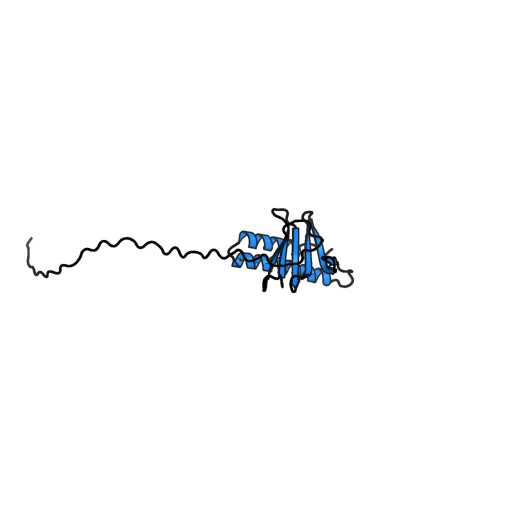
ATOM 635 C C . GLY A 1 91 ? 2.616 -2.387 -6.211 1.00 98.06 91 GLY A C 1
ATOM 636 O O . GLY A 1 91 ? 3.723 -2.653 -6.667 1.00 98.06 91 GLY A O 1
ATOM 637 N N . VAL A 1 92 ? 2.372 -1.271 -5.538 1.00 97.88 92 VAL A N 1
ATOM 638 C CA . VAL A 1 92 ? 3.375 -0.238 -5.281 1.00 97.88 92 VAL A CA 1
ATOM 639 C C . VAL A 1 92 ? 3.756 -0.249 -3.808 1.00 97.88 92 VAL A C 1
ATOM 641 O O . VAL A 1 92 ? 2.888 -0.290 -2.930 1.00 97.88 92 VAL A O 1
ATOM 644 N N . LEU A 1 93 ? 5.056 -0.184 -3.524 1.00 97.69 93 LEU A N 1
ATOM 645 C CA . LEU A 1 93 ? 5.562 0.066 -2.179 1.00 97.69 93 LEU A CA 1
ATOM 646 C C . LEU A 1 93 ? 5.926 1.539 -2.036 1.00 97.69 93 LEU A C 1
ATOM 648 O O . LEU A 1 93 ? 6.557 2.106 -2.920 1.00 97.69 93 LEU A O 1
ATOM 652 N N . LEU A 1 94 ? 5.561 2.138 -0.907 1.00 96.12 94 LEU A N 1
ATOM 653 C CA . LEU A 1 94 ? 5.960 3.487 -0.531 1.00 96.12 94 LEU A CA 1
ATOM 654 C C . LEU A 1 94 ? 6.737 3.399 0.776 1.00 96.12 94 LEU A C 1
ATOM 656 O O . LEU A 1 94 ? 6.179 3.048 1.819 1.00 96.12 94 LEU A O 1
ATOM 660 N N . ARG A 1 95 ? 8.028 3.705 0.721 1.00 94.69 95 ARG A N 1
ATOM 661 C CA . ARG A 1 95 ? 8.896 3.731 1.895 1.00 94.69 95 ARG A CA 1
ATOM 662 C C . ARG A 1 95 ? 8.828 5.090 2.585 1.00 94.69 95 ARG A C 1
ATOM 664 O O . ARG A 1 95 ? 8.438 6.099 2.001 1.00 94.69 95 ARG A O 1
ATOM 671 N N . ARG A 1 96 ? 9.235 5.122 3.854 1.00 92.81 96 ARG A N 1
ATOM 672 C CA . ARG A 1 96 ? 9.181 6.334 4.687 1.00 92.81 96 ARG A CA 1
ATOM 673 C C . ARG A 1 96 ? 10.121 7.441 4.202 1.00 92.81 96 ARG A C 1
ATOM 675 O O . ARG A 1 96 ? 9.917 8.596 4.548 1.00 92.81 96 ARG A O 1
ATOM 682 N N . ASP A 1 97 ? 11.155 7.076 3.443 1.00 90.12 97 ASP A N 1
ATOM 683 C CA . ASP A 1 97 ? 12.094 7.994 2.785 1.00 90.12 97 ASP A CA 1
ATOM 684 C C . ASP A 1 97 ? 11.528 8.577 1.478 1.00 90.12 97 ASP A C 1
ATOM 686 O O . ASP A 1 97 ? 12.192 9.372 0.821 1.00 90.12 97 ASP A O 1
ATOM 690 N N . GLY A 1 98 ? 10.293 8.215 1.117 1.00 88.31 98 GLY A N 1
ATOM 691 C CA . GLY A 1 98 ? 9.622 8.668 -0.093 1.00 88.31 98 GLY A CA 1
ATOM 692 C C . GLY A 1 98 ? 9.898 7.800 -1.316 1.00 88.31 98 GLY A C 1
ATOM 693 O O . GLY A 1 98 ? 9.256 8.029 -2.339 1.00 88.31 98 GLY A O 1
ATOM 694 N N . LEU A 1 99 ? 10.781 6.795 -1.222 1.00 91.31 99 LEU A N 1
ATOM 695 C CA . LEU A 1 99 ? 11.036 5.886 -2.337 1.00 91.31 99 LEU A CA 1
ATOM 696 C C . LEU A 1 99 ? 9.766 5.099 -2.671 1.00 91.31 99 LEU A C 1
ATOM 698 O O . LEU A 1 99 ? 9.202 4.406 -1.814 1.00 91.31 99 LEU A O 1
ATOM 702 N N . MET A 1 100 ? 9.352 5.195 -3.930 1.00 93.62 100 MET A N 1
ATOM 703 C CA . MET A 1 100 ? 8.302 4.379 -4.514 1.00 93.62 100 MET A CA 1
ATOM 704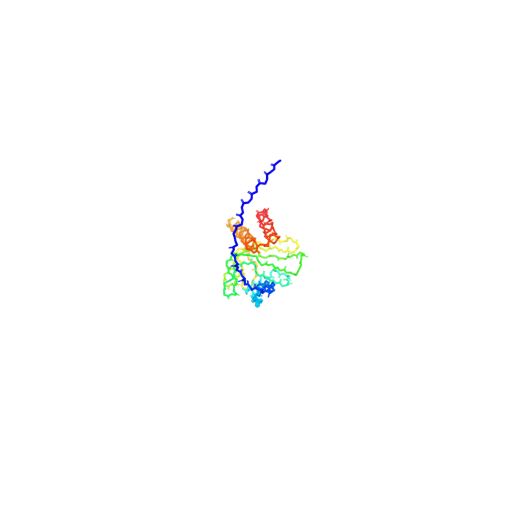 C C . MET A 1 100 ? 8.951 3.217 -5.267 1.00 93.62 100 MET A C 1
ATOM 706 O O . MET A 1 100 ? 9.986 3.402 -5.893 1.00 93.62 100 MET A O 1
ATOM 710 N N . MET A 1 101 ? 8.400 2.012 -5.149 1.00 94.81 101 MET A N 1
ATOM 711 C CA . MET A 1 101 ? 8.877 0.850 -5.901 1.00 94.81 101 MET A CA 1
ATOM 712 C C . MET A 1 101 ? 7.696 0.173 -6.583 1.00 94.81 101 MET A C 1
ATOM 714 O O . MET A 1 101 ? 6.765 -0.267 -5.897 1.00 94.81 101 MET A O 1
ATOM 718 N N . VAL A 1 102 ? 7.754 0.061 -7.908 1.00 95.19 102 VAL A N 1
ATOM 719 C CA . VAL A 1 102 ? 6.749 -0.641 -8.712 1.00 95.19 102 VAL A CA 1
ATOM 720 C C . VAL A 1 102 ? 7.048 -2.142 -8.706 1.00 95.19 102 VAL A C 1
ATOM 722 O O . VAL A 1 102 ? 8.106 -2.586 -9.145 1.00 95.19 102 VAL A O 1
ATOM 725 N N . ALA A 1 103 ? 6.135 -2.947 -8.161 1.00 96.75 103 ALA A N 1
ATOM 726 C CA . ALA A 1 103 ? 6.274 -4.399 -8.103 1.00 96.75 103 ALA A CA 1
ATOM 727 C C . ALA A 1 103 ? 5.273 -5.068 -9.047 1.00 96.75 103 ALA A C 1
ATOM 729 O O . ALA A 1 103 ? 4.118 -5.287 -8.675 1.00 96.75 103 ALA A O 1
ATOM 730 N N . ILE A 1 104 ? 5.736 -5.459 -10.240 1.00 96.88 104 ILE A N 1
ATOM 731 C CA . ILE A 1 104 ? 4.950 -6.284 -11.175 1.00 96.88 104 ILE A CA 1
ATOM 732 C C . ILE A 1 104 ? 4.715 -7.694 -10.618 1.00 96.88 104 ILE A C 1
ATOM 734 O O . ILE A 1 104 ? 3.751 -8.365 -10.976 1.00 96.88 104 ILE A O 1
ATOM 738 N N . ARG A 1 105 ? 5.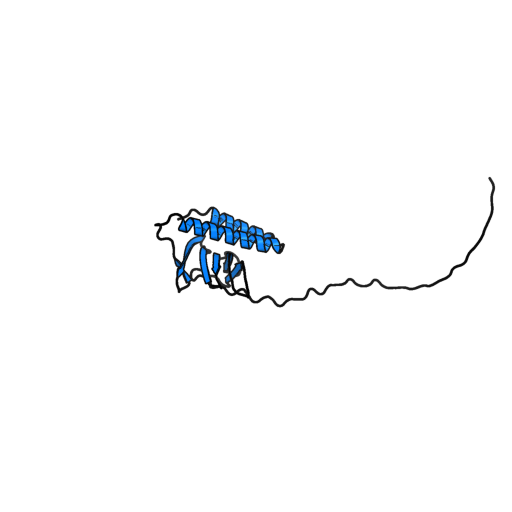612 -8.152 -9.734 1.00 97.31 105 ARG A N 1
ATOM 739 C CA . ARG A 1 105 ? 5.482 -9.375 -8.937 1.00 97.31 105 ARG A CA 1
ATOM 740 C C . ARG A 1 105 ? 6.450 -9.380 -7.756 1.00 97.31 105 ARG A C 1
ATOM 742 O O . ARG A 1 105 ? 7.265 -8.472 -7.589 1.00 97.31 105 ARG A O 1
ATOM 749 N N . PHE A 1 106 ? 6.410 -10.457 -6.975 1.00 98.06 106 PHE A N 1
ATOM 750 C CA . PHE A 1 106 ? 7.362 -10.727 -5.898 1.00 98.06 106 PHE A CA 1
ATOM 751 C C . PHE A 1 106 ? 8.085 -12.057 -6.109 1.00 98.06 106 PHE A C 1
ATOM 753 O O . PHE A 1 106 ? 7.522 -13.015 -6.644 1.00 98.06 106 PHE A O 1
ATOM 760 N N . ASP A 1 107 ? 9.348 -12.122 -5.691 1.00 97.19 107 ASP A N 1
ATOM 761 C CA . ASP A 1 107 ? 10.118 -13.366 -5.695 1.00 97.19 107 ASP A CA 1
ATOM 762 C C . ASP A 1 107 ? 9.792 -14.259 -4.477 1.00 97.19 107 ASP A C 1
ATOM 764 O O . ASP A 1 107 ? 9.020 -13.904 -3.581 1.00 97.19 107 ASP A O 1
ATOM 768 N N . LYS A 1 108 ? 10.430 -15.434 -4.399 1.00 96.31 108 LYS A N 1
ATOM 769 C CA . LYS A 1 108 ? 10.273 -16.371 -3.267 1.00 96.31 108 LYS A CA 1
ATOM 770 C C . LYS A 1 108 ? 10.674 -15.783 -1.905 1.00 96.31 108 LYS A C 1
ATOM 772 O O . LYS A 1 108 ? 10.239 -16.277 -0.867 1.00 96.31 108 LYS A O 1
ATOM 777 N N . ASN A 1 109 ? 11.502 -14.741 -1.904 1.00 97.06 109 ASN A N 1
ATOM 778 C CA . ASN A 1 109 ? 11.966 -14.036 -0.716 1.00 97.06 109 ASN A CA 1
ATOM 779 C C . ASN A 1 109 ? 11.100 -12.807 -0.401 1.00 97.06 109 ASN A C 1
ATOM 781 O O . ASN A 1 109 ? 11.433 -12.065 0.523 1.00 97.06 109 ASN A O 1
ATOM 785 N N . ARG A 1 110 ? 9.984 -12.611 -1.125 1.00 97.38 110 ARG A N 1
ATOM 786 C CA . ARG A 1 110 ? 9.067 -11.466 -1.008 1.00 97.38 110 ARG A CA 1
ATOM 787 C C . ARG A 1 110 ? 9.729 -10.137 -1.376 1.00 97.38 110 ARG A C 1
ATOM 789 O O . ARG A 1 110 ? 9.316 -9.088 -0.879 1.00 97.38 110 ARG A O 1
ATOM 796 N N . ARG A 1 111 ? 10.775 -10.176 -2.203 1.00 96.38 111 ARG A N 1
ATOM 797 C CA . ARG A 1 111 ? 11.413 -8.985 -2.763 1.00 96.38 111 ARG A CA 1
ATOM 798 C C . ARG A 1 111 ? 10.676 -8.545 -4.015 1.00 96.38 111 ARG A C 1
ATOM 800 O O . ARG A 1 111 ? 10.175 -9.380 -4.768 1.00 96.38 111 ARG A O 1
ATOM 807 N N . VAL A 1 112 ? 10.633 -7.230 -4.201 1.00 96.31 112 VAL A N 1
ATOM 808 C CA . VAL A 1 112 ? 10.098 -6.592 -5.405 1.00 96.31 112 VAL A CA 1
ATOM 809 C C . VAL A 1 112 ? 10.820 -7.119 -6.638 1.00 96.31 112 VAL A C 1
ATOM 811 O O . VAL A 1 112 ? 12.050 -7.190 -6.662 1.00 96.31 112 VAL A O 1
ATOM 814 N N . VAL A 1 113 ? 10.040 -7.455 -7.658 1.00 96.00 113 VAL A N 1
ATOM 815 C CA . VAL A 1 113 ? 10.526 -7.623 -9.021 1.00 96.00 113 VAL A CA 1
ATOM 816 C C . VAL A 1 113 ? 9.895 -6.528 -9.869 1.00 96.00 113 VAL A C 1
ATOM 818 O O . VAL A 1 113 ? 8.669 -6.417 -9.904 1.00 96.00 113 VAL A O 1
ATOM 821 N N . VAL A 1 114 ? 10.751 -5.722 -10.492 1.00 93.06 114 VAL A N 1
ATOM 822 C CA . VAL A 1 114 ? 10.387 -4.591 -11.355 1.00 93.06 114 VAL A CA 1
ATOM 823 C C . VAL A 1 114 ? 10.200 -5.050 -12.805 1.00 93.06 114 VAL A C 1
ATOM 825 O O . VAL A 1 114 ? 10.635 -6.151 -13.160 1.00 93.06 114 VAL A O 1
ATOM 828 N N . SER A 1 115 ? 9.548 -4.215 -13.614 1.00 90.12 115 SER A N 1
ATOM 829 C CA . SER A 1 115 ? 9.456 -4.379 -15.067 1.00 90.12 115 SER A CA 1
ATOM 830 C C . SER A 1 115 ? 10.846 -4.401 -15.715 1.00 90.12 115 SER A C 1
ATOM 832 O O . SER A 1 115 ? 11.790 -3.781 -15.221 1.00 90.12 115 SER A O 1
ATOM 834 N N . ASP A 1 116 ? 10.983 -5.127 -16.824 1.00 89.44 116 ASP A N 1
ATOM 835 C CA . ASP A 1 116 ? 12.171 -5.060 -17.687 1.00 89.44 116 ASP A CA 1
ATOM 836 C C . ASP A 1 116 ? 12.077 -3.933 -18.735 1.00 89.44 116 ASP A C 1
ATOM 838 O O . ASP A 1 116 ? 12.998 -3.746 -19.530 1.00 89.44 116 ASP A O 1
ATOM 842 N N . GLY A 1 117 ? 10.968 -3.184 -18.737 1.00 85.88 117 GLY A N 1
ATOM 843 C CA . GLY A 1 117 ? 10.690 -2.091 -19.666 1.00 85.88 117 GLY A CA 1
ATOM 844 C C . GLY A 1 117 ? 10.270 -2.549 -21.066 1.00 85.88 117 GLY A C 1
ATOM 845 O O . GLY A 1 117 ? 9.963 -1.710 -21.911 1.00 85.88 117 GLY A O 1
ATOM 846 N N . LEU A 1 118 ? 10.214 -3.859 -21.340 1.00 84.31 118 LEU A N 1
ATOM 847 C CA . LEU A 1 118 ? 9.828 -4.376 -22.658 1.00 84.31 118 LEU A CA 1
ATOM 848 C C . LEU A 1 118 ? 8.321 -4.255 -22.907 1.00 84.31 118 LEU A C 1
ATOM 850 O O . LEU A 1 118 ? 7.880 -4.223 -24.058 1.00 84.31 118 LEU A O 1
ATOM 854 N N . LYS A 1 119 ? 7.524 -4.173 -21.836 1.00 86.81 119 LYS A N 1
ATOM 855 C CA . LYS A 1 119 ? 6.080 -3.934 -21.891 1.00 86.81 119 LYS A CA 1
ATOM 856 C C . LYS A 1 119 ? 5.730 -2.646 -21.163 1.00 86.81 119 LYS A C 1
ATOM 858 O O . LYS A 1 119 ? 5.582 -2.634 -19.946 1.00 86.81 119 LYS A O 1
ATOM 863 N N . ALA A 1 120 ? 5.504 -1.588 -21.936 1.00 74.50 120 ALA A N 1
ATOM 864 C CA . ALA A 1 120 ? 5.155 -0.270 -21.405 1.00 74.50 120 ALA A CA 1
ATOM 865 C C . ALA A 1 120 ? 3.921 -0.276 -20.478 1.00 74.50 120 ALA A C 1
ATOM 867 O O . ALA A 1 120 ? 3.823 0.554 -19.583 1.00 74.50 120 ALA A O 1
ATOM 868 N N . SER A 1 121 ? 2.989 -1.220 -20.654 1.00 88.94 121 SER A N 1
ATOM 869 C CA . SER A 1 121 ? 1.773 -1.281 -19.839 1.00 88.94 121 SER A CA 1
ATOM 870 C C . SER A 1 121 ? 1.960 -1.927 -18.464 1.00 88.94 121 SER A C 1
ATOM 872 O O . SER A 1 121 ? 1.073 -1.788 -17.631 1.00 88.94 121 SER A O 1
ATOM 874 N N . GLU A 1 122 ? 3.052 -2.659 -18.199 1.00 91.50 122 GLU A N 1
ATOM 875 C CA . GLU A 1 122 ? 3.183 -3.406 -16.935 1.00 91.50 122 GLU A CA 1
ATOM 876 C C . GLU A 1 122 ? 3.205 -2.469 -15.722 1.00 91.50 122 GLU A C 1
ATOM 878 O O . GLU A 1 122 ? 2.470 -2.698 -14.759 1.00 91.50 122 GLU A O 1
ATOM 883 N N . ASP A 1 123 ? 3.956 -1.371 -15.791 1.00 92.19 123 ASP A N 1
ATOM 884 C CA . ASP A 1 123 ? 4.007 -0.408 -14.692 1.00 92.19 123 ASP A CA 1
ATOM 885 C C . ASP A 1 123 ? 2.687 0.365 -14.571 1.00 92.19 123 ASP A C 1
ATOM 887 O O . ASP A 1 123 ? 2.156 0.513 -13.467 1.00 92.19 123 ASP A O 1
ATOM 891 N N . GLU A 1 124 ? 2.080 0.770 -15.694 1.00 92.62 124 GLU A N 1
ATOM 892 C CA . GLU A 1 124 ? 0.756 1.408 -15.704 1.00 92.62 124 GLU A CA 1
ATOM 893 C C . GLU A 1 124 ? -0.315 0.524 -15.044 1.00 92.62 124 GLU A C 1
ATOM 895 O O . GLU A 1 124 ? -1.143 1.009 -14.267 1.00 92.62 124 GLU A O 1
ATOM 900 N N . ASP A 1 125 ? -0.302 -0.781 -15.318 1.00 95.19 125 ASP A N 1
ATOM 901 C CA . ASP A 1 125 ? -1.221 -1.762 -14.738 1.00 95.19 125 ASP A CA 1
ATOM 902 C C . ASP A 1 125 ? -1.027 -1.889 -13.217 1.00 95.19 125 ASP A C 1
ATOM 904 O O . ASP A 1 125 ? -2.007 -1.970 -12.457 1.00 95.19 125 ASP A O 1
ATOM 908 N N . VAL A 1 126 ? 0.227 -1.851 -12.756 1.00 96.62 126 VAL A N 1
ATOM 909 C CA . VAL A 1 126 ? 0.575 -1.859 -11.329 1.00 96.62 126 VAL A CA 1
ATOM 910 C C . VAL A 1 126 ? 0.119 -0.569 -10.647 1.00 96.62 126 VAL A C 1
ATOM 912 O O . VAL A 1 126 ? -0.505 -0.643 -9.584 1.00 96.62 126 VAL A O 1
ATOM 915 N N . PHE A 1 127 ? 0.333 0.600 -11.259 1.00 96.06 127 PHE A N 1
ATOM 916 C CA . PHE A 1 127 ? -0.173 1.876 -10.742 1.00 96.06 127 PHE A CA 1
ATOM 917 C C . PHE A 1 127 ? -1.699 1.881 -10.646 1.00 96.06 127 PHE A C 1
ATOM 919 O O . PHE A 1 127 ? -2.245 2.222 -9.592 1.00 96.06 127 PHE A O 1
ATOM 926 N N . ARG A 1 128 ? -2.410 1.421 -11.688 1.00 96.81 128 ARG A N 1
ATOM 927 C CA . ARG A 1 128 ? -3.878 1.288 -11.644 1.00 96.81 128 ARG A CA 1
ATOM 928 C C . ARG A 1 128 ? -4.323 0.367 -10.513 1.00 96.81 128 ARG A C 1
ATOM 930 O O . ARG A 1 128 ? -5.266 0.708 -9.793 1.00 96.81 128 ARG A O 1
ATOM 937 N N . THR A 1 129 ? -3.638 -0.761 -10.314 1.00 98.25 129 THR A N 1
ATOM 938 C CA . THR A 1 129 ? -3.936 -1.675 -9.203 1.00 98.25 129 THR A CA 1
ATOM 939 C C . THR A 1 129 ? -3.707 -1.002 -7.850 1.00 98.25 129 THR A C 1
ATOM 941 O O . THR A 1 129 ? -4.591 -1.033 -6.994 1.00 98.25 129 THR A O 1
ATOM 944 N N . ALA A 1 130 ? -2.564 -0.350 -7.651 1.00 98.31 130 ALA A N 1
ATOM 945 C CA . ALA A 1 130 ? -2.214 0.290 -6.388 1.00 98.31 130 ALA A CA 1
ATOM 946 C C . ALA A 1 130 ? -3.165 1.445 -6.030 1.00 98.31 130 ALA A C 1
ATOM 948 O O . ALA A 1 130 ? -3.632 1.537 -4.888 1.00 98.31 130 ALA A O 1
ATOM 949 N N . THR A 1 131 ? -3.533 2.282 -7.006 1.00 98.56 131 THR A N 1
ATOM 950 C CA . THR A 1 131 ? -4.559 3.321 -6.838 1.00 98.56 131 THR A CA 1
ATOM 951 C C . THR A 1 131 ? -5.907 2.704 -6.467 1.00 98.56 131 THR A C 1
ATOM 953 O O . THR A 1 131 ? -6.537 3.140 -5.500 1.00 98.56 131 THR A O 1
ATOM 956 N N . ALA A 1 132 ? -6.346 1.661 -7.180 1.00 98.62 132 ALA A N 1
ATOM 957 C CA . ALA A 1 132 ? -7.601 0.973 -6.882 1.00 98.62 132 ALA A CA 1
ATOM 958 C C . ALA A 1 132 ? -7.607 0.365 -5.471 1.00 98.62 132 ALA A C 1
ATOM 960 O O . ALA A 1 132 ? -8.626 0.441 -4.779 1.00 98.62 132 ALA A O 1
ATOM 961 N N . SER A 1 133 ? -6.474 -0.169 -5.016 1.00 98.62 133 SER A N 1
ATOM 962 C CA . SER A 1 133 ? -6.292 -0.703 -3.667 1.00 98.62 133 SER A CA 1
ATOM 963 C C . SER A 1 133 ? -6.412 0.355 -2.579 1.00 98.62 133 SER A C 1
ATOM 965 O O . SER A 1 133 ? -7.159 0.160 -1.619 1.00 98.62 133 SER A O 1
ATOM 967 N N . ALA A 1 134 ? -5.752 1.503 -2.740 1.00 98.69 134 ALA A N 1
ATOM 968 C CA . ALA A 1 134 ? -5.876 2.610 -1.794 1.00 98.69 134 ALA A CA 1
ATOM 969 C C . ALA A 1 134 ? -7.314 3.165 -1.744 1.00 98.69 134 ALA A C 1
ATOM 971 O O . ALA A 1 134 ? -7.855 3.397 -0.658 1.00 98.69 134 ALA A O 1
ATOM 972 N N . LEU A 1 135 ? -7.991 3.271 -2.894 1.00 98.81 135 LEU A N 1
ATOM 973 C CA . LEU A 1 135 ? -9.408 3.647 -2.951 1.00 98.81 135 LEU A CA 1
ATOM 974 C C . LEU A 1 135 ? -10.324 2.592 -2.314 1.00 98.81 135 LEU A C 1
ATOM 976 O O . LEU A 1 135 ? -11.295 2.946 -1.646 1.00 98.81 135 LEU A O 1
ATOM 980 N N . ALA A 1 136 ? -10.035 1.300 -2.483 1.00 98.50 136 ALA A N 1
ATOM 981 C CA . ALA A 1 136 ? -10.793 0.229 -1.841 1.00 98.50 136 ALA A CA 1
ATOM 982 C C . ALA A 1 136 ? -10.671 0.299 -0.312 1.00 98.50 136 ALA A C 1
ATOM 984 O O . ALA A 1 136 ? -11.684 0.221 0.387 1.00 98.50 136 ALA A O 1
ATOM 985 N N . THR A 1 137 ? -9.463 0.522 0.212 1.00 98.50 137 THR A N 1
ATOM 986 C CA . THR A 1 137 ? -9.238 0.752 1.645 1.00 98.50 137 THR A CA 1
ATOM 987 C C . THR A 1 137 ? -9.967 2.009 2.128 1.00 98.50 137 THR A C 1
ATOM 989 O O . THR A 1 137 ? -10.639 1.964 3.158 1.00 98.50 137 THR A O 1
ATOM 992 N N . SER A 1 138 ? -9.915 3.108 1.367 1.00 98.69 138 SER A N 1
ATOM 993 C CA . SER A 1 138 ? -10.661 4.338 1.669 1.00 98.69 138 SER A CA 1
ATOM 994 C C . SER A 1 138 ? -12.167 4.080 1.810 1.00 98.69 138 SER A C 1
ATOM 996 O O . SER A 1 138 ? -12.759 4.416 2.839 1.00 98.69 138 SER A O 1
ATOM 998 N N . ARG A 1 139 ? -12.777 3.394 0.832 1.00 98.62 139 ARG A N 1
ATOM 999 C CA . ARG A 1 139 ? -14.207 3.040 0.858 1.00 98.62 139 ARG A CA 1
ATOM 1000 C C . ARG A 1 139 ? -14.581 2.167 2.055 1.00 98.62 139 ARG A C 1
ATOM 1002 O O . ARG A 1 139 ? -15.640 2.383 2.636 1.00 98.62 139 ARG A O 1
ATOM 1009 N N . ARG A 1 140 ? -13.725 1.223 2.468 1.00 97.25 140 ARG A N 1
ATOM 1010 C CA . ARG A 1 140 ? -13.971 0.409 3.676 1.00 97.25 140 ARG A CA 1
ATOM 1011 C C . ARG A 1 140 ? -14.041 1.261 4.934 1.00 97.25 140 ARG A C 1
ATOM 1013 O O . ARG A 1 140 ? -14.952 1.077 5.732 1.00 97.25 140 ARG A O 1
ATOM 1020 N N . PHE A 1 141 ? -13.111 2.198 5.104 1.00 98.00 141 PHE A N 1
ATOM 1021 C CA . PHE A 1 141 ? -13.151 3.107 6.248 1.00 98.00 141 PHE A CA 1
ATOM 1022 C C . PHE A 1 141 ? -14.367 4.036 6.199 1.00 98.00 141 PHE A C 1
ATOM 1024 O O . PHE A 1 141 ? -14.989 4.260 7.235 1.00 98.00 141 PHE A O 1
ATOM 1031 N N . ALA A 1 142 ? -14.762 4.511 5.014 1.00 98.31 142 ALA A N 1
ATOM 1032 C CA . ALA A 1 142 ? -15.981 5.302 4.854 1.00 98.31 142 ALA A CA 1
ATOM 1033 C C . ALA A 1 142 ? -17.235 4.507 5.258 1.00 98.31 142 ALA A C 1
ATOM 1035 O O . ALA A 1 142 ? -18.058 5.011 6.017 1.00 98.31 142 ALA A O 1
ATOM 1036 N N . ALA A 1 143 ? -17.340 3.241 4.839 1.00 97.38 143 ALA A N 1
ATOM 1037 C CA . ALA A 1 143 ? -18.436 2.346 5.221 1.00 97.38 143 ALA A CA 1
ATOM 1038 C C . ALA A 1 143 ? -18.494 2.058 6.736 1.00 97.38 143 ALA A C 1
ATOM 1040 O O . ALA A 1 143 ? -19.545 1.702 7.256 1.00 97.38 143 ALA A O 1
ATOM 1041 N N . GLN A 1 144 ? -17.380 2.242 7.451 1.00 96.69 144 GLN A N 1
ATOM 1042 C CA . GLN A 1 144 ? -17.283 2.137 8.913 1.00 96.69 144 GLN A CA 1
ATOM 1043 C C . GLN A 1 144 ? -17.470 3.492 9.624 1.00 96.69 144 GLN A C 1
ATOM 1045 O O . GLN A 1 144 ? -17.144 3.616 10.803 1.00 96.69 144 GLN A O 1
ATOM 1050 N N . ASN A 1 145 ? -17.939 4.525 8.914 1.00 97.62 145 ASN A N 1
ATOM 1051 C CA . ASN A 1 145 ? -18.066 5.902 9.403 1.00 97.62 145 ASN A CA 1
ATOM 1052 C C . ASN A 1 145 ? -16.741 6.528 9.903 1.00 97.62 145 ASN A C 1
ATOM 1054 O O . ASN A 1 145 ? -16.731 7.492 10.667 1.00 97.62 145 ASN A O 1
ATOM 1058 N N . ASN A 1 146 ? -15.592 6.008 9.457 1.00 98.00 146 ASN A N 1
ATOM 1059 C CA . ASN A 1 146 ? -14.267 6.541 9.773 1.00 98.00 146 ASN A CA 1
ATOM 1060 C C . ASN A 1 146 ? -13.777 7.443 8.632 1.00 98.00 146 ASN A C 1
ATOM 1062 O O . ASN A 1 146 ? -12.907 7.082 7.832 1.00 98.00 146 ASN A O 1
ATOM 1066 N N . LEU A 1 147 ? -14.363 8.638 8.553 1.00 98.25 147 LEU A N 1
ATOM 1067 C CA . LEU A 1 147 ? -14.124 9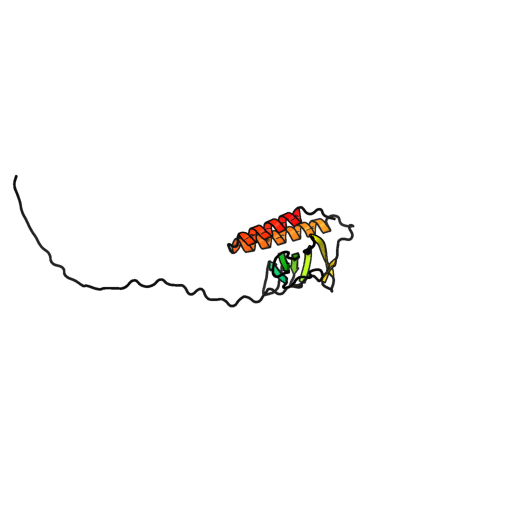.584 7.458 1.00 98.25 147 LEU A CA 1
ATOM 1068 C C . LEU A 1 147 ? -12.677 10.098 7.411 1.00 98.25 147 LEU A C 1
ATOM 1070 O O . LEU A 1 147 ? -12.138 10.321 6.328 1.00 98.25 147 LEU A O 1
ATOM 1074 N N . GLY A 1 148 ? -12.014 10.231 8.565 1.00 98.19 148 GLY A N 1
ATOM 1075 C CA . GLY A 1 148 ? -10.612 10.655 8.634 1.00 98.19 148 GLY A CA 1
ATOM 1076 C C . GLY A 1 148 ? -9.672 9.660 7.950 1.00 98.19 148 GLY A C 1
ATOM 1077 O O . GLY A 1 148 ? -8.851 10.047 7.114 1.00 98.19 148 GLY A O 1
ATOM 1078 N N . SER A 1 149 ? -9.841 8.365 8.236 1.00 97.50 149 SER A N 1
ATOM 1079 C CA . SER A 1 149 ? -9.061 7.307 7.580 1.00 97.50 149 SER A CA 1
ATOM 1080 C C . SER A 1 149 ? -9.451 7.154 6.111 1.00 97.50 149 SER A C 1
ATOM 1082 O O . SER A 1 149 ? -8.580 6.962 5.264 1.00 97.50 149 SER A O 1
ATOM 1084 N N . ALA A 1 150 ? -10.735 7.307 5.776 1.00 98.69 150 ALA A N 1
ATOM 1085 C CA . ALA A 1 150 ? -11.178 7.301 4.385 1.00 98.69 150 ALA A CA 1
ATOM 1086 C C . ALA A 1 150 ? -10.468 8.391 3.563 1.00 98.69 150 ALA A C 1
ATOM 1088 O O . ALA A 1 150 ? -9.875 8.095 2.522 1.00 98.69 150 ALA A O 1
ATOM 1089 N N . ALA A 1 151 ? -10.441 9.629 4.064 1.00 98.75 151 ALA A N 1
ATOM 1090 C CA . ALA A 1 151 ? -9.753 10.740 3.413 1.00 98.75 151 ALA A CA 1
ATOM 1091 C C . ALA A 1 151 ? -8.235 10.509 3.321 1.00 98.75 151 ALA A C 1
ATOM 1093 O O . ALA A 1 151 ? -7.618 10.853 2.313 1.00 98.75 151 ALA A O 1
ATOM 1094 N N . TYR A 1 152 ? -7.631 9.894 4.343 1.00 98.25 152 TYR A N 1
ATOM 1095 C CA . TYR A 1 152 ? -6.213 9.537 4.338 1.00 98.25 152 TYR A CA 1
ATOM 1096 C C . TYR A 1 152 ? -5.849 8.620 3.166 1.00 98.25 152 TYR A C 1
ATOM 1098 O O . TYR A 1 152 ? -4.970 8.948 2.369 1.00 98.25 152 TYR A O 1
ATOM 1106 N N . TYR A 1 153 ? -6.555 7.497 3.021 1.00 98.50 153 TYR A N 1
ATOM 1107 C CA . TYR A 1 153 ? -6.268 6.539 1.952 1.00 98.50 153 TYR A CA 1
ATOM 1108 C C . TYR A 1 153 ? -6.709 7.034 0.571 1.00 98.50 153 TYR A C 1
ATOM 1110 O O . TYR A 1 153 ? -6.109 6.642 -0.425 1.00 98.50 153 TYR A O 1
ATOM 1118 N N . SER A 1 154 ? -7.677 7.955 0.495 1.00 98.75 154 SER A N 1
ATOM 1119 C CA . SER A 1 154 ? -7.974 8.667 -0.754 1.00 98.75 154 SER A CA 1
ATOM 1120 C C . SER A 1 154 ? -6.777 9.508 -1.209 1.00 98.75 154 SER A C 1
ATOM 1122 O O . SER A 1 154 ? -6.354 9.396 -2.354 1.00 98.75 154 SER A O 1
ATOM 1124 N N . ARG A 1 155 ? -6.158 10.281 -0.303 1.00 98.25 155 ARG A N 1
ATOM 1125 C CA . ARG A 1 155 ? -4.945 11.056 -0.626 1.00 98.25 155 ARG A CA 1
ATOM 1126 C C . ARG A 1 155 ? -3.753 10.166 -0.976 1.00 98.25 155 ARG A C 1
ATOM 1128 O O . ARG A 1 155 ? -2.934 10.547 -1.807 1.00 98.25 155 ARG A O 1
ATOM 1135 N N . LEU A 1 156 ? -3.642 8.987 -0.357 1.00 97.69 156 LEU A N 1
ATOM 1136 C CA . LEU A 1 156 ? -2.644 7.990 -0.756 1.00 97.69 156 LEU A CA 1
ATOM 1137 C C . LEU A 1 156 ? -2.882 7.519 -2.198 1.00 97.69 156 LEU A C 1
ATOM 1139 O O . LEU A 1 156 ? -1.930 7.440 -2.969 1.00 97.69 156 LEU A O 1
ATOM 1143 N N . ALA A 1 157 ? -4.135 7.248 -2.570 1.00 98.31 157 ALA A N 1
ATOM 1144 C CA . ALA A 1 157 ? -4.486 6.866 -3.934 1.00 98.31 157 ALA A CA 1
ATOM 1145 C C . ALA A 1 157 ? -4.121 7.958 -4.949 1.00 98.31 157 ALA A C 1
ATOM 1147 O O . ALA A 1 157 ? -3.563 7.644 -5.999 1.00 98.31 157 ALA A O 1
ATOM 1148 N N . ASP A 1 158 ? -4.387 9.224 -4.616 1.00 97.75 158 ASP A N 1
ATOM 1149 C CA . ASP A 1 158 ? -4.010 10.367 -5.449 1.00 97.75 158 ASP A CA 1
ATOM 1150 C C . ASP A 1 158 ? -2.495 10.475 -5.610 1.00 97.75 158 ASP A C 1
ATOM 1152 O O . ASP A 1 158 ? -2.020 10.586 -6.735 1.00 97.75 158 ASP A O 1
ATOM 1156 N N . ARG A 1 159 ? -1.733 10.343 -4.515 1.00 95.62 159 ARG A N 1
ATOM 1157 C CA . ARG A 1 159 ? -0.263 10.341 -4.556 1.00 95.62 159 ARG A CA 1
ATOM 1158 C C . ARG A 1 159 ? 0.283 9.276 -5.504 1.00 95.62 159 ARG A C 1
ATOM 1160 O O . ARG A 1 159 ? 1.201 9.564 -6.259 1.00 95.62 159 ARG A O 1
ATOM 1167 N N . ILE A 1 160 ? -0.260 8.060 -5.439 1.00 95.94 160 ILE A N 1
ATOM 1168 C CA . ILE A 1 160 ? 0.150 6.952 -6.313 1.00 95.94 160 ILE A CA 1
ATOM 1169 C C . ILE A 1 160 ? -0.215 7.265 -7.766 1.00 95.94 160 ILE A C 1
ATOM 1171 O O . ILE A 1 160 ? 0.611 7.107 -8.651 1.00 95.94 160 ILE A O 1
ATOM 1175 N N . ARG A 1 161 ? -1.436 7.754 -8.009 1.00 94.81 161 ARG A N 1
ATOM 1176 C CA . ARG A 1 161 ? -1.949 8.056 -9.352 1.00 94.81 161 ARG A CA 1
ATOM 1177 C C . ARG A 1 161 ? -1.166 9.160 -10.065 1.00 94.81 161 ARG A C 1
ATOM 1179 O O . ARG A 1 161 ? -1.096 9.148 -11.287 1.00 94.81 161 ARG A O 1
ATOM 1186 N N . THR A 1 162 ? -0.654 10.139 -9.323 1.00 90.69 162 THR A N 1
ATOM 1187 C CA . THR A 1 162 ? 0.095 11.274 -9.881 1.00 90.69 162 THR A CA 1
ATOM 1188 C C . THR A 1 162 ? 1.607 11.079 -9.835 1.00 90.69 162 THR A C 1
ATOM 1190 O O . THR A 1 162 ? 2.336 11.996 -10.210 1.00 90.69 162 THR A O 1
ATOM 1193 N N . ALA A 1 163 ? 2.094 9.944 -9.326 1.00 83.25 163 ALA A N 1
ATOM 1194 C CA . ALA A 1 163 ? 3.510 9.628 -9.399 1.00 83.25 163 ALA A CA 1
ATOM 1195 C C . ALA A 1 163 ? 3.876 9.351 -10.867 1.00 83.25 163 ALA A C 1
ATOM 1197 O O . ALA A 1 163 ? 3.132 8.637 -11.544 1.00 83.25 163 ALA A O 1
ATOM 1198 N N . PRO A 1 164 ? 4.971 9.926 -11.388 1.00 63.88 164 PRO A N 1
ATOM 1199 C CA . PRO A 1 164 ? 5.442 9.560 -12.714 1.00 63.88 164 PRO A CA 1
ATOM 1200 C C . PRO A 1 164 ? 5.844 8.073 -12.707 1.00 63.88 164 PRO A C 1
ATOM 1202 O O . PRO A 1 164 ? 6.522 7.658 -11.763 1.00 63.88 164 PRO A O 1
ATOM 1205 N N . PRO A 1 165 ? 5.436 7.271 -13.708 1.00 59.84 165 PRO A N 1
ATOM 1206 C CA . PRO A 1 165 ? 6.081 5.988 -13.949 1.00 59.84 165 PRO A CA 1
ATOM 1207 C C . PRO A 1 165 ? 7.550 6.258 -14.300 1.00 59.84 165 PRO A C 1
ATOM 1209 O O . PRO A 1 165 ? 7.847 7.197 -15.044 1.00 59.84 165 PRO A O 1
ATOM 1212 N N . GLU A 1 166 ? 8.448 5.511 -13.667 1.00 49.62 166 GLU A N 1
ATOM 1213 C CA . GLU A 1 166 ? 9.905 5.657 -13.773 1.00 49.62 166 GLU A CA 1
ATOM 1214 C C . GLU A 1 166 ? 10.492 4.961 -15.003 1.00 49.62 166 GLU A C 1
ATOM 1216 O O . GLU A 1 166 ? 9.953 3.906 -15.401 1.00 49.62 166 GLU A O 1
#

Radius of gyration: 30.11 Å; chains: 1; bounding box: 91×57×65 Å

pLDDT: mean 84.58, std 20.49, range [38.66, 98.81]